Protein AF-A0A1I4RHD6-F1 (afdb_monomer_lite)

Secondary structure (DSSP, 8-state):
-HHHHHHHHHHHHHT--HHHHHHHTT--HHHHHHHTSSSSPPPPHHHHHHHHHHH--

Sequence (57 aa):
MEEKIKIIEAIEQKGLDIKEIAEKIEFDPILLKLYLNRDDYPVPKRILKKVEEIVLN

pLDDT: mean 92.35, std 4.85, range [70.81, 96.75]

Radius of gyration: 9.92 Å; chains: 1; bounding box: 23×17×21 Å

Organism: NCBI:txid39841

Foldseek 3Di:
DVLLVVLLVLCVVVVPDLVVLCVQLVHDSVVSCVCSDPDPPDDDPVSSVSSCVVRVD

Structure (mmCIF, N/CA/C/O backbone):
data_AF-A0A1I4RHD6-F1
#
_entry.id   AF-A0A1I4RHD6-F1
#
loop_
_atom_site.group_PDB
_atom_site.id
_atom_site.type_symbol
_atom_site.label_atom_id
_atom_site.label_alt_id
_atom_site.label_comp_id
_atom_site.label_asym_id
_atom_site.label_entity_id
_atom_site.label_seq_id
_atom_site.pdbx_PDB_ins_code
_atom_site.Cartn_x
_atom_site.Cartn_y
_atom_site.Cartn_z
_atom_site.occupancy
_atom_site.B_iso_or_equiv
_atom_site.auth_seq_id
_atom_site.auth_comp_id
_atom_site.auth_asym_id
_atom_site.auth_atom_id
_atom_site.pdbx_PDB_model_num
ATOM 1 N N . MET A 1 1 ? 11.869 6.623 -2.668 1.00 70.81 1 MET A N 1
ATOM 2 C CA . MET A 1 1 ? 12.164 5.252 -2.206 1.00 70.81 1 MET A CA 1
ATOM 3 C C . MET A 1 1 ? 11.913 5.119 -0.710 1.00 70.81 1 MET A C 1
ATOM 5 O O . MET A 1 1 ? 11.110 4.282 -0.336 1.00 70.81 1 MET A O 1
ATOM 9 N N . GLU A 1 2 ? 12.487 5.989 0.129 1.00 83.31 2 GLU A N 1
ATOM 10 C CA . GLU A 1 2 ? 12.293 5.954 1.594 1.00 83.31 2 GLU A CA 1
ATOM 11 C C . GLU A 1 2 ? 10.822 6.007 2.047 1.00 83.31 2 GLU A C 1
ATOM 13 O O . GLU A 1 2 ? 10.412 5.214 2.885 1.00 83.31 2 GLU A O 1
ATOM 18 N N . GLU A 1 3 ? 10.006 6.891 1.467 1.00 86.81 3 GLU A N 1
ATOM 19 C CA . GLU A 1 3 ? 8.572 7.021 1.791 1.00 86.81 3 GLU A CA 1
ATOM 20 C C . GLU A 1 3 ? 7.782 5.735 1.485 1.00 86.81 3 GLU A C 1
ATOM 22 O O . GLU A 1 3 ? 7.020 5.247 2.314 1.00 86.81 3 GLU A O 1
ATOM 27 N N . LYS A 1 4 ? 8.048 5.122 0.325 1.00 90.75 4 LYS A N 1
ATOM 28 C CA . LYS A 1 4 ? 7.472 3.833 -0.087 1.00 90.75 4 LYS A CA 1
ATOM 29 C C . LYS A 1 4 ? 7.836 2.718 0.892 1.00 90.75 4 LYS A C 1
ATOM 31 O O . LYS A 1 4 ? 6.960 1.954 1.279 1.00 90.75 4 LYS A O 1
ATOM 36 N N . ILE A 1 5 ? 9.099 2.648 1.314 1.00 92.88 5 ILE A N 1
ATOM 37 C CA . ILE A 1 5 ? 9.561 1.636 2.274 1.00 92.88 5 ILE A CA 1
ATOM 38 C C . ILE A 1 5 ? 8.831 1.793 3.612 1.00 92.88 5 ILE A C 1
ATOM 40 O O . ILE A 1 5 ? 8.292 0.812 4.113 1.00 92.88 5 ILE A O 1
ATOM 44 N N . LYS A 1 6 ? 8.726 3.018 4.142 1.00 92.31 6 LYS A N 1
ATOM 45 C CA . LYS A 1 6 ? 8.011 3.282 5.403 1.00 92.31 6 LYS A CA 1
ATOM 46 C C . LYS A 1 6 ? 6.546 2.851 5.350 1.00 92.31 6 LYS A C 1
ATOM 48 O O . LYS A 1 6 ? 6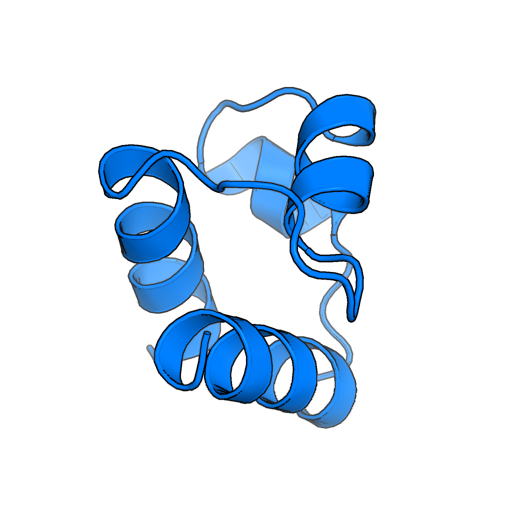.039 2.277 6.307 1.00 92.31 6 LYS A O 1
ATOM 53 N N . ILE A 1 7 ? 5.873 3.106 4.229 1.00 93.50 7 ILE A N 1
ATOM 54 C CA . ILE A 1 7 ? 4.479 2.698 4.027 1.00 93.50 7 ILE A CA 1
ATOM 55 C C . ILE A 1 7 ? 4.356 1.172 3.989 1.00 93.50 7 ILE A C 1
ATOM 57 O O . ILE A 1 7 ? 3.476 0.625 4.645 1.00 93.50 7 ILE A O 1
ATOM 61 N N . ILE A 1 8 ? 5.246 0.482 3.269 1.00 93.94 8 ILE A N 1
ATOM 62 C CA . ILE A 1 8 ? 5.263 -0.988 3.212 1.00 93.94 8 ILE A CA 1
ATOM 63 C C . ILE A 1 8 ? 5.466 -1.579 4.612 1.00 93.94 8 ILE A C 1
ATOM 65 O O . ILE A 1 8 ? 4.712 -2.456 5.023 1.00 93.94 8 ILE A O 1
ATOM 69 N N . GLU A 1 9 ? 6.432 -1.063 5.372 1.00 94.56 9 GLU A N 1
ATOM 70 C CA . GLU A 1 9 ? 6.693 -1.512 6.743 1.00 94.56 9 GLU A CA 1
ATOM 71 C C . GLU A 1 9 ? 5.497 -1.268 7.668 1.00 94.56 9 GLU A C 1
ATOM 73 O O . GLU A 1 9 ? 5.150 -2.136 8.464 1.00 94.56 9 GLU A O 1
ATOM 78 N N . ALA A 1 10 ? 4.822 -0.124 7.544 1.00 94.19 10 ALA A N 1
ATOM 79 C CA . ALA A 1 10 ? 3.637 0.174 8.338 1.00 94.19 10 ALA A CA 1
ATOM 80 C C . ALA A 1 10 ? 2.443 -0.734 7.983 1.00 94.19 10 ALA A C 1
ATOM 82 O O . ALA A 1 10 ? 1.718 -1.156 8.884 1.00 94.19 10 ALA A O 1
ATOM 83 N N . ILE A 1 11 ? 2.259 -1.091 6.705 1.00 94.56 11 ILE A N 1
ATOM 84 C CA . ILE A 1 11 ? 1.253 -2.077 6.266 1.00 94.56 11 ILE A CA 1
ATOM 85 C C . ILE A 1 11 ? 1.539 -3.445 6.894 1.00 94.56 11 ILE A C 1
ATOM 87 O O . ILE A 1 11 ? 0.635 -4.052 7.468 1.00 94.56 11 ILE A O 1
ATOM 91 N N . GLU A 1 12 ? 2.792 -3.905 6.823 1.00 93.69 12 GLU A N 1
ATOM 92 C CA . GLU A 1 12 ? 3.229 -5.188 7.390 1.00 93.69 12 GLU A CA 1
ATOM 93 C C . GLU A 1 12 ? 3.064 -5.219 8.919 1.00 93.69 12 GLU A C 1
ATOM 95 O O . GLU A 1 12 ? 2.526 -6.183 9.461 1.00 93.69 12 GLU A O 1
ATOM 100 N N . GLN A 1 13 ? 3.465 -4.155 9.622 1.00 94.44 13 GLN A N 1
ATOM 101 C CA . GLN A 1 13 ? 3.354 -4.053 11.083 1.00 94.44 13 GLN A CA 1
ATOM 102 C C . GLN A 1 13 ? 1.904 -3.994 11.570 1.00 94.44 13 GLN A C 1
ATOM 104 O O . GLN A 1 13 ? 1.576 -4.596 12.592 1.00 94.44 13 GLN A O 1
ATOM 109 N N . LYS A 1 14 ? 1.034 -3.270 10.855 1.00 93.56 14 LYS A N 1
ATOM 110 C CA . LYS A 1 14 ? -0.397 -3.178 11.179 1.00 93.56 14 LYS A CA 1
ATOM 111 C C . LYS A 1 14 ? -1.193 -4.401 10.700 1.00 93.56 14 LYS A C 1
ATOM 113 O O . LYS A 1 14 ? -2.365 -4.515 11.046 1.00 93.56 14 LYS A O 1
ATOM 118 N N . GLY A 1 15 ? -0.585 -5.300 9.920 1.00 93.56 15 GLY A N 1
ATOM 119 C CA . GLY A 1 15 ? -1.251 -6.478 9.362 1.00 93.56 15 GLY A CA 1
ATOM 120 C C . GLY A 1 15 ? -2.391 -6.134 8.398 1.00 93.56 15 GLY A C 1
ATOM 121 O O . GLY A 1 15 ? -3.378 -6.862 8.346 1.00 93.56 15 GLY A O 1
ATOM 122 N N . LEU A 1 16 ? -2.286 -5.011 7.678 1.00 93.81 16 LEU A N 1
ATOM 123 C CA . LEU A 1 16 ? -3.334 -4.543 6.766 1.00 93.81 16 LEU A CA 1
ATOM 124 C C . LEU A 1 16 ? -3.325 -5.342 5.455 1.00 93.81 16 LEU A C 1
ATOM 126 O O . LEU A 1 16 ? -2.262 -5.602 4.887 1.00 93.81 16 LEU A O 1
ATOM 130 N N . ASP A 1 17 ? -4.507 -5.671 4.928 1.00 94.88 17 ASP A N 1
ATOM 131 C CA . ASP A 1 17 ? -4.624 -6.291 3.607 1.00 94.88 17 ASP A CA 1
ATOM 132 C C . ASP A 1 17 ? -4.517 -5.226 2.502 1.00 94.88 17 ASP A C 1
ATOM 134 O O . ASP A 1 17 ? -5.257 -4.240 2.469 1.00 94.88 17 ASP A O 1
ATOM 138 N N . ILE A 1 18 ? -3.612 -5.450 1.544 1.00 94.25 18 ILE A N 1
ATOM 139 C CA . ILE A 1 18 ? -3.448 -4.604 0.353 1.00 94.25 18 ILE A CA 1
ATOM 140 C C . ILE A 1 18 ? -4.764 -4.486 -0.423 1.00 94.25 18 ILE A C 1
ATOM 142 O O . ILE A 1 18 ? -5.027 -3.428 -0.993 1.00 94.25 18 ILE A O 1
ATOM 146 N N . LYS A 1 19 ? -5.602 -5.532 -0.444 1.00 95.19 19 LYS A N 1
ATOM 147 C CA . LYS A 1 19 ? -6.914 -5.473 -1.104 1.00 95.19 19 LYS A CA 1
ATOM 148 C C . LYS A 1 19 ? -7.839 -4.460 -0.437 1.00 95.19 19 LYS A C 1
ATOM 150 O O . LYS A 1 19 ? -8.399 -3.620 -1.131 1.00 95.19 19 LYS A O 1
ATOM 155 N N . GLU A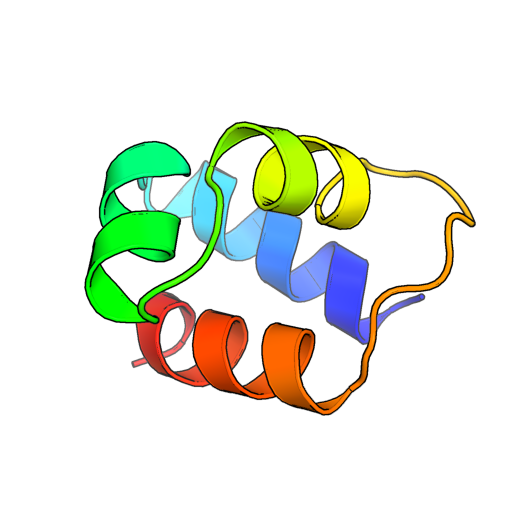 1 20 ? -7.930 -4.478 0.889 1.00 95.25 20 GLU A N 1
ATOM 156 C CA . GLU A 1 20 ? -8.751 -3.525 1.646 1.00 95.25 20 GLU A CA 1
ATOM 157 C C . GLU A 1 20 ? -8.237 -2.090 1.493 1.00 95.25 20 GLU A C 1
ATOM 159 O O . GLU A 1 20 ? -9.020 -1.148 1.362 1.00 95.25 20 GLU A O 1
ATOM 164 N N . ILE A 1 21 ? -6.912 -1.903 1.484 1.00 95.88 21 ILE A N 1
ATOM 165 C CA . ILE A 1 21 ? -6.307 -0.593 1.218 1.00 95.88 21 ILE A CA 1
ATOM 166 C C . ILE A 1 21 ? -6.696 -0.122 -0.185 1.00 95.88 21 ILE A C 1
ATOM 168 O O . ILE A 1 21 ? -7.138 1.015 -0.335 1.00 95.88 21 ILE A O 1
ATOM 172 N N . ALA A 1 22 ? -6.556 -0.984 -1.196 1.00 96.75 22 ALA A N 1
ATOM 173 C CA . ALA A 1 22 ? -6.896 -0.677 -2.582 1.00 96.75 22 ALA A CA 1
ATOM 174 C C . ALA A 1 22 ? -8.369 -0.281 -2.741 1.00 96.75 22 ALA A C 1
ATOM 176 O O . ALA A 1 22 ? -8.661 0.714 -3.403 1.00 96.75 22 ALA A O 1
ATOM 177 N N . GLU A 1 23 ? -9.280 -0.996 -2.078 1.00 96.19 23 GLU A N 1
ATOM 178 C CA . GLU A 1 23 ? -10.708 -0.673 -2.050 1.00 96.19 23 GLU A CA 1
ATOM 179 C C . GLU A 1 23 ? -10.965 0.709 -1.434 1.00 96.19 23 GLU A C 1
ATOM 181 O O . GLU A 1 23 ? -11.643 1.533 -2.047 1.00 96.19 23 GLU A O 1
ATOM 186 N N . LYS A 1 24 ? -10.358 1.016 -0.279 1.00 95.56 24 LYS A N 1
ATOM 187 C CA . LYS A 1 24 ? -10.510 2.319 0.401 1.00 95.56 24 LYS A CA 1
ATOM 188 C C . LYS A 1 24 ? -10.029 3.505 -0.432 1.00 95.56 24 LYS A C 1
ATOM 190 O O . LYS A 1 24 ? -10.549 4.607 -0.279 1.00 95.56 24 LYS A O 1
ATOM 195 N N . ILE A 1 25 ? -9.027 3.302 -1.288 1.00 96.00 25 ILE A N 1
ATOM 196 C CA . ILE A 1 25 ? -8.473 4.365 -2.139 1.00 96.00 25 ILE A CA 1
ATOM 197 C C . ILE A 1 25 ? -9.053 4.377 -3.562 1.00 96.00 25 ILE A C 1
ATOM 199 O O . ILE A 1 25 ? -8.617 5.210 -4.373 1.00 96.00 25 ILE A O 1
ATOM 203 N N . GLU A 1 26 ? -10.016 3.488 -3.837 1.00 96.00 26 GLU A N 1
ATOM 204 C CA . GLU A 1 26 ? -10.643 3.242 -5.141 1.00 96.00 26 GLU A CA 1
ATOM 205 C C . GLU A 1 26 ? -9.601 2.953 -6.234 1.00 96.00 26 GLU A C 1
ATOM 207 O O . GLU A 1 26 ? -9.514 3.642 -7.256 1.00 96.00 26 GLU A O 1
ATOM 212 N N . PHE A 1 27 ? -8.741 1.963 -5.989 1.00 96.44 27 PHE A N 1
ATOM 213 C CA . PHE A 1 27 ? -7.632 1.613 -6.871 1.00 96.44 27 PHE A CA 1
ATOM 214 C C . PHE A 1 27 ? -7.556 0.110 -7.145 1.00 96.44 27 PHE A C 1
ATOM 216 O O . PHE A 1 27 ? -8.060 -0.710 -6.383 1.00 96.44 27 PHE A O 1
ATOM 223 N N . ASP A 1 28 ? -6.905 -0.255 -8.250 1.00 96.25 28 ASP A N 1
ATOM 224 C CA . ASP A 1 28 ? -6.728 -1.654 -8.626 1.00 96.25 28 ASP A CA 1
ATOM 225 C C . ASP A 1 28 ? -5.782 -2.367 -7.632 1.00 96.25 28 ASP A C 1
ATOM 227 O O . ASP A 1 28 ? -4.636 -1.932 -7.453 1.00 96.25 28 ASP A O 1
ATOM 231 N N . PRO A 1 29 ? -6.217 -3.463 -6.985 1.00 95.38 29 PRO A N 1
ATOM 232 C CA . PRO A 1 29 ? -5.425 -4.145 -5.962 1.00 95.38 29 PRO A CA 1
ATOM 233 C C . PRO A 1 29 ? -4.197 -4.870 -6.524 1.00 95.38 29 PRO A C 1
ATOM 235 O O . PRO A 1 29 ? -3.188 -5.006 -5.827 1.00 95.38 29 PRO A O 1
ATOM 238 N N . ILE A 1 30 ? -4.2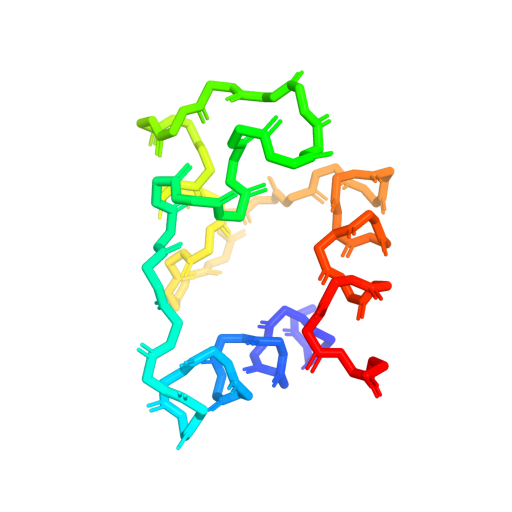46 -5.330 -7.778 1.00 94.88 30 ILE A N 1
ATOM 239 C CA . ILE A 1 30 ? -3.115 -5.991 -8.438 1.00 94.88 30 ILE A CA 1
ATOM 240 C C . ILE A 1 30 ? -2.037 -4.947 -8.723 1.00 94.88 30 ILE A C 1
ATOM 242 O O . ILE A 1 30 ? -0.866 -5.159 -8.404 1.00 94.88 30 ILE A O 1
ATOM 246 N N . LEU A 1 31 ? -2.434 -3.793 -9.258 1.00 94.56 31 LEU A N 1
ATOM 247 C CA . LEU A 1 31 ? -1.519 -2.694 -9.534 1.00 94.56 31 LEU A CA 1
ATOM 248 C C . LEU A 1 31 ? -0.948 -2.094 -8.245 1.00 94.56 31 LEU A C 1
ATOM 250 O O . LEU A 1 31 ? 0.244 -1.790 -8.193 1.00 94.56 31 LEU A O 1
ATOM 254 N N . LEU A 1 32 ? -1.757 -1.980 -7.185 1.00 95.50 32 LEU A N 1
ATOM 255 C CA . LEU A 1 32 ? -1.276 -1.506 -5.887 1.00 95.50 32 LEU A CA 1
ATOM 256 C C . LEU A 1 32 ? -0.187 -2.417 -5.327 1.00 95.50 32 LEU A C 1
ATOM 258 O O . LEU A 1 32 ? 0.833 -1.934 -4.842 1.00 95.50 32 LEU A O 1
ATOM 262 N N . LYS A 1 33 ? -0.376 -3.734 -5.436 1.00 93.69 33 LYS A N 1
ATOM 263 C CA . LYS A 1 33 ? 0.611 -4.719 -4.995 1.00 93.69 33 LYS A CA 1
ATOM 264 C C . LYS A 1 33 ? 1.935 -4.589 -5.751 1.00 93.69 33 LYS A C 1
ATOM 266 O O . LYS A 1 33 ? 2.988 -4.711 -5.135 1.00 93.69 33 LYS A O 1
ATOM 271 N N . LEU A 1 34 ? 1.892 -4.316 -7.058 1.00 92.25 34 LEU A N 1
ATOM 272 C CA . LEU A 1 34 ? 3.100 -4.042 -7.847 1.00 92.25 34 LEU A CA 1
ATOM 273 C C . LEU A 1 34 ? 3.790 -2.757 -7.376 1.00 92.25 34 LEU A C 1
ATOM 275 O O . LEU A 1 34 ? 5.007 -2.716 -7.229 1.00 92.25 34 LEU A O 1
ATOM 279 N N . TYR A 1 35 ? 3.012 -1.712 -7.096 1.00 93.50 35 TYR A N 1
ATOM 280 C CA . TYR A 1 35 ? 3.537 -0.429 -6.633 1.00 93.50 35 TYR A CA 1
ATOM 281 C C . TYR A 1 35 ? 4.148 -0.506 -5.235 1.00 93.50 35 TYR A C 1
ATOM 283 O O . TYR A 1 35 ? 5.156 0.146 -4.981 1.00 93.50 35 TYR A O 1
ATOM 291 N N . LEU A 1 36 ? 3.574 -1.305 -4.338 1.00 92.88 36 LEU A N 1
ATOM 292 C CA . LEU A 1 36 ? 4.037 -1.481 -2.960 1.00 92.88 36 LEU A CA 1
ATOM 293 C C . LEU A 1 36 ? 5.012 -2.659 -2.802 1.00 92.88 36 LEU A C 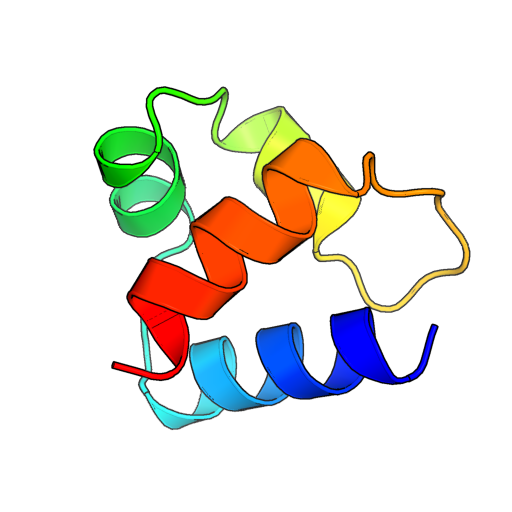1
ATOM 295 O O . LEU A 1 36 ? 5.168 -3.198 -1.711 1.00 92.88 36 LEU A O 1
ATOM 299 N N . ASN A 1 37 ? 5.695 -3.056 -3.874 1.00 91.12 37 ASN A N 1
ATOM 300 C CA . ASN A 1 37 ? 6.781 -4.027 -3.798 1.00 91.12 37 ASN A CA 1
ATOM 301 C C . ASN A 1 37 ? 8.092 -3.355 -3.353 1.00 91.12 37 ASN A C 1
ATOM 303 O O . ASN A 1 37 ? 8.291 -2.179 -3.624 1.00 91.12 37 ASN A O 1
ATOM 307 N N . ARG A 1 38 ? 9.027 -4.059 -2.705 1.00 89.31 38 ARG A N 1
ATOM 308 C CA . ARG A 1 38 ? 10.312 -3.478 -2.240 1.00 89.31 38 ARG A CA 1
ATOM 309 C C . ARG A 1 38 ? 11.336 -3.332 -3.380 1.00 89.31 38 ARG A C 1
ATOM 311 O O . ARG A 1 38 ? 12.447 -3.842 -3.302 1.00 89.31 38 ARG A O 1
ATOM 318 N N . ASP A 1 39 ? 10.939 -2.652 -4.446 1.00 89.12 39 ASP A N 1
ATOM 319 C CA . ASP A 1 39 ? 11.727 -2.421 -5.655 1.00 89.12 39 ASP A CA 1
ATOM 320 C C . ASP A 1 39 ? 11.771 -0.932 -6.048 1.00 89.12 39 ASP A C 1
ATOM 322 O O . ASP A 1 39 ? 11.110 -0.072 -5.449 1.00 89.12 39 ASP A O 1
ATOM 326 N N . ASP A 1 40 ? 12.534 -0.638 -7.100 1.00 86.25 40 ASP A N 1
ATOM 327 C CA . ASP A 1 40 ? 12.670 0.703 -7.676 1.00 86.25 40 ASP A CA 1
ATOM 328 C C . ASP A 1 40 ? 11.499 1.095 -8.588 1.00 86.25 40 ASP A C 1
ATOM 330 O O . ASP A 1 40 ? 11.534 2.155 -9.219 1.00 86.25 40 ASP A O 1
ATOM 334 N N . TYR A 1 41 ? 10.449 0.265 -8.679 1.00 87.31 41 TYR A N 1
ATOM 335 C CA . TYR A 1 41 ? 9.331 0.556 -9.561 1.00 87.31 41 TYR A CA 1
ATOM 336 C C . TYR A 1 41 ? 8.655 1.866 -9.125 1.00 87.31 41 TYR A C 1
ATOM 338 O O . TYR A 1 41 ? 8.272 2.012 -7.951 1.00 87.31 41 TYR A O 1
ATOM 346 N N . PRO A 1 42 ? 8.511 2.843 -10.040 1.00 88.62 42 PRO A N 1
ATOM 347 C CA . PRO A 1 42 ? 8.010 4.158 -9.693 1.00 88.62 42 PRO A CA 1
ATOM 348 C C . PRO A 1 42 ? 6.532 4.086 -9.316 1.00 88.62 42 PRO A C 1
ATOM 350 O O . PRO A 1 42 ? 5.697 3.567 -10.056 1.00 88.62 42 PRO A O 1
ATOM 353 N N . VAL A 1 43 ? 6.203 4.679 -8.172 1.00 91.25 43 VAL A N 1
ATOM 354 C CA . VAL A 1 43 ? 4.824 4.803 -7.694 1.00 91.25 43 VAL A CA 1
ATOM 355 C C . VAL A 1 43 ? 4.352 6.234 -7.919 1.00 91.25 43 VAL A C 1
ATOM 357 O O . VAL A 1 43 ? 5.040 7.176 -7.509 1.00 91.25 43 VAL A O 1
ATOM 360 N N . PRO A 1 44 ? 3.176 6.449 -8.530 1.00 93.06 44 PRO A N 1
ATOM 361 C CA . PRO A 1 44 ? 2.606 7.782 -8.630 1.00 93.06 44 PRO A CA 1
ATOM 362 C C . PRO A 1 44 ? 2.401 8.395 -7.238 1.00 93.06 44 PRO A C 1
ATOM 364 O O . PRO A 1 44 ? 1.714 7.816 -6.395 1.00 93.06 44 PRO A O 1
ATOM 367 N N . LYS A 1 45 ? 2.928 9.607 -7.009 1.00 92.38 45 LYS A N 1
ATOM 368 C CA . LYS A 1 45 ? 2.839 10.306 -5.708 1.00 92.38 45 LYS A CA 1
ATOM 369 C C . LYS A 1 45 ? 1.410 10.405 -5.163 1.00 92.38 45 LYS A C 1
ATOM 371 O O . LYS A 1 45 ? 1.207 10.330 -3.959 1.00 92.38 45 LYS A O 1
ATOM 376 N N . ARG A 1 46 ? 0.414 10.557 -6.047 1.00 94.31 46 ARG A N 1
ATOM 377 C CA . ARG A 1 46 ? -1.007 10.601 -5.663 1.00 94.31 46 ARG A CA 1
ATOM 378 C C . ARG A 1 46 ? -1.462 9.304 -4.994 1.00 94.31 46 ARG A C 1
ATOM 380 O O . ARG A 1 46 ? -2.226 9.364 -4.042 1.00 94.31 46 ARG A O 1
ATOM 387 N N . ILE A 1 47 ? -1.017 8.155 -5.502 1.00 94.88 47 ILE A N 1
ATOM 388 C CA . ILE A 1 47 ? -1.361 6.848 -4.934 1.00 94.88 47 ILE A CA 1
ATOM 389 C C . ILE A 1 47 ? -0.634 6.660 -3.609 1.00 94.88 47 ILE A C 1
ATOM 391 O O . ILE A 1 47 ? -1.266 6.288 -2.630 1.00 94.88 47 ILE A O 1
ATOM 395 N N . LEU A 1 48 ? 0.655 7.007 -3.560 1.00 93.81 48 LEU A N 1
ATOM 396 C CA . LEU A 1 48 ? 1.454 6.885 -2.344 1.00 93.81 48 LEU A CA 1
ATOM 397 C C . LEU A 1 48 ? 0.849 7.671 -1.172 1.00 93.81 48 LEU A C 1
ATOM 399 O O . LEU A 1 48 ? 0.645 7.095 -0.112 1.00 93.81 48 LEU A O 1
ATOM 403 N N . LYS A 1 49 ? 0.447 8.929 -1.403 1.00 95.00 49 LYS A N 1
ATOM 404 C CA . LYS A 1 49 ? -0.237 9.758 -0.397 1.00 95.00 49 LYS A CA 1
ATOM 405 C C . LYS A 1 49 ? -1.561 9.170 0.082 1.00 95.00 49 LYS A C 1
ATOM 407 O O . LYS A 1 49 ? -1.820 9.146 1.275 1.00 95.00 49 LYS A O 1
ATOM 412 N N . LYS A 1 50 ? -2.398 8.668 -0.832 1.00 95.56 50 LYS A N 1
ATOM 413 C CA . LYS A 1 50 ? -3.668 8.032 -0.448 1.00 95.56 50 LYS A CA 1
ATOM 414 C C . LYS A 1 50 ? -3.440 6.805 0.438 1.00 95.56 50 LYS A C 1
ATOM 416 O O . LYS A 1 50 ? -4.178 6.593 1.388 1.00 95.56 50 LYS A O 1
ATOM 421 N N . VAL A 1 51 ? -2.432 5.988 0.124 1.00 95.00 51 VAL A N 1
ATOM 422 C CA . VAL A 1 51 ? -2.075 4.831 0.957 1.00 95.00 51 VAL A CA 1
ATOM 423 C C . VAL A 1 51 ? -1.548 5.299 2.310 1.00 95.00 51 VAL A C 1
ATOM 425 O O . VAL A 1 51 ? -1.966 4.772 3.333 1.00 95.00 51 VAL A O 1
ATOM 428 N N . GLU A 1 52 ? -0.675 6.305 2.325 1.00 94.44 52 GLU A N 1
ATOM 429 C CA . GLU A 1 52 ? -0.145 6.904 3.550 1.00 94.44 52 GLU A CA 1
ATOM 430 C C . GLU A 1 52 ? -1.267 7.377 4.487 1.00 94.44 52 GLU A C 1
ATOM 432 O O . GLU A 1 52 ? -1.254 7.040 5.666 1.00 94.44 52 GLU A O 1
AT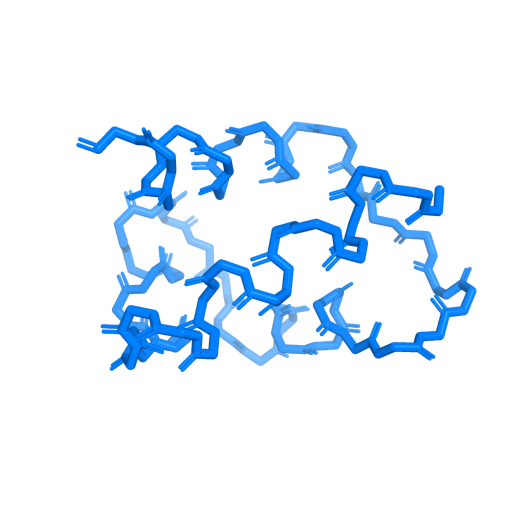OM 437 N N . GLU A 1 53 ? -2.285 8.060 3.960 1.00 93.75 53 GLU A N 1
ATOM 438 C CA . GLU A 1 53 ? -3.461 8.504 4.722 1.00 93.75 53 GLU A CA 1
ATOM 439 C C . GLU A 1 53 ? -4.264 7.342 5.332 1.00 93.75 53 GLU A C 1
ATOM 441 O O . GLU A 1 53 ? -4.860 7.501 6.392 1.00 93.75 53 GLU A O 1
ATOM 446 N N . ILE A 1 54 ? -4.293 6.164 4.704 1.00 91.75 54 ILE A N 1
ATOM 447 C CA . ILE A 1 54 ? -4.971 4.982 5.263 1.00 91.75 54 ILE A CA 1
ATOM 448 C C . ILE A 1 54 ? -4.095 4.266 6.295 1.00 91.75 54 ILE A C 1
ATOM 450 O O . ILE A 1 54 ? -4.605 3.684 7.250 1.00 91.75 54 ILE A O 1
ATOM 454 N N . VAL A 1 55 ? -2.781 4.269 6.078 1.00 90.50 55 VAL A N 1
ATOM 455 C CA . VAL A 1 55 ? -1.829 3.446 6.824 1.00 90.50 55 VAL A CA 1
ATOM 456 C C . VAL A 1 55 ? -1.251 4.174 8.032 1.00 90.50 55 VAL A C 1
ATOM 458 O O . VAL A 1 55 ? -0.932 3.510 9.012 1.00 90.50 55 VAL A O 1
ATOM 461 N N . LEU A 1 56 ? -1.092 5.497 8.001 1.00 85.38 56 LEU A N 1
ATOM 462 C CA . LEU A 1 56 ? -0.489 6.277 9.092 1.00 85.38 56 LEU A CA 1
ATOM 463 C C . LEU A 1 56 ? -1.502 7.024 9.970 1.00 85.38 56 LEU A C 1
ATOM 465 O O . LEU A 1 56 ? -1.110 7.492 11.039 1.00 85.38 56 LEU A O 1
ATOM 469 N N . ASN A 1 57 ? -2.776 7.075 9.573 1.00 73.25 57 ASN A N 1
ATOM 470 C CA . ASN A 1 57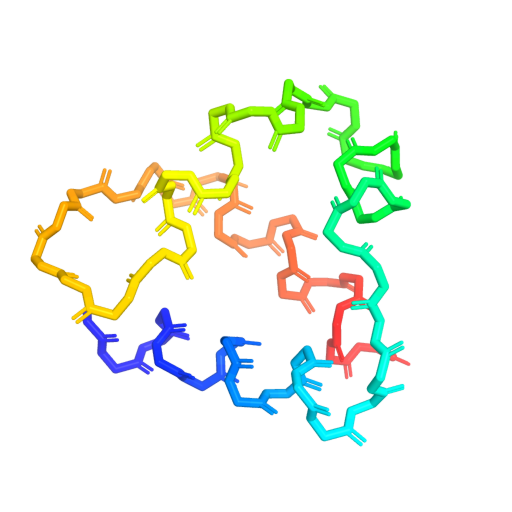 ? -3.877 7.408 10.483 1.00 73.25 57 ASN A CA 1
ATOM 471 C C . ASN A 1 57 ? -4.308 6.183 11.313 1.00 73.25 57 ASN A C 1
ATOM 473 O O . ASN A 1 57 ? -4.998 6.400 12.330 1.00 73.25 57 ASN A O 1
#